Protein AF-A0A847Z663-F1 (afdb_monomer)

pLDDT: mean 89.34, std 17.67, range [31.91, 98.31]

Secondary structure (DSSP, 8-state):
--------------S-SEEEEEEPPPTT--HHHHHHHHHHHHHHHHHHHTT-S-TT-S---TTHHHHHHHHHHHHHHHHHHHTT---SSEEEEES-HHHH-SSS-SEEEEE-HHHHHHHHHHGGGS-TT-EEEEEEE---

Radius of gyration: 17.21 Å; Cα contacts (8 Å, |Δi|>4): 209; chains: 1; bounding box: 58×44×43 Å

Structure (mmCIF, N/CA/C/O backbone):
data_AF-A0A847Z663-F1
#
_entry.id   AF-A0A847Z663-F1
#
loop_
_atom_site.group_PDB
_atom_site.id
_atom_site.type_symbol
_atom_site.label_atom_id
_atom_site.label_alt_id
_atom_site.label_comp_id
_atom_site.label_asym_id
_atom_site.label_entity_id
_atom_site.label_seq_id
_atom_site.pdbx_PDB_ins_code
_atom_site.Cartn_x
_atom_site.Cartn_y
_atom_site.Cartn_z
_atom_site.occupancy
_atom_site.B_iso_or_equiv
_atom_site.auth_seq_id
_atom_site.auth_comp_id
_atom_site.auth_asym_id
_atom_site.auth_atom_id
_atom_site.pdbx_PDB_model_num
ATOM 1 N N . MET A 1 1 ? 43.117 -13.088 -24.418 1.00 39.56 1 MET A N 1
ATOM 2 C CA . MET A 1 1 ? 43.045 -13.483 -22.997 1.00 39.56 1 MET A CA 1
ATOM 3 C C . MET A 1 1 ? 41.691 -13.034 -22.481 1.00 39.56 1 MET A C 1
ATOM 5 O O . MET A 1 1 ? 41.335 -11.885 -22.697 1.00 39.56 1 MET A O 1
ATOM 9 N N . ALA A 1 2 ? 40.909 -13.978 -21.965 1.00 41.22 2 ALA A N 1
ATOM 10 C CA . ALA A 1 2 ? 39.570 -13.766 -21.425 1.00 41.22 2 ALA A CA 1
ATOM 11 C C . ALA A 1 2 ? 39.611 -13.172 -20.001 1.00 41.22 2 ALA A C 1
ATOM 13 O O . ALA A 1 2 ? 40.698 -13.019 -19.442 1.00 41.22 2 ALA A O 1
ATOM 14 N N . ASN A 1 3 ? 38.405 -12.981 -19.443 1.00 34.41 3 ASN A N 1
ATOM 15 C CA . ASN A 1 3 ? 38.007 -12.681 -18.052 1.00 34.41 3 ASN A CA 1
ATOM 16 C C . ASN A 1 3 ? 37.679 -11.188 -17.831 1.00 34.41 3 ASN A C 1
ATOM 18 O O . ASN A 1 3 ? 38.570 -10.357 -17.887 1.00 34.41 3 ASN A O 1
ATOM 22 N N . GLY A 1 4 ? 36.442 -10.734 -17.610 1.00 39.03 4 GLY A N 1
ATOM 23 C CA . GLY A 1 4 ? 35.196 -11.418 -17.271 1.00 39.03 4 GLY A CA 1
ATOM 24 C C . GLY A 1 4 ? 34.716 -10.954 -15.898 1.00 39.03 4 GLY A C 1
ATOM 25 O O . GLY A 1 4 ? 35.074 -11.579 -14.915 1.00 39.03 4 GLY A O 1
ATOM 26 N N . ASP A 1 5 ? 33.876 -9.917 -15.852 1.00 36.75 5 ASP A N 1
ATOM 27 C CA . ASP A 1 5 ? 33.087 -9.550 -14.666 1.00 36.75 5 ASP A CA 1
ATOM 28 C C . ASP A 1 5 ? 31.614 -9.426 -15.065 1.00 36.75 5 ASP A C 1
ATOM 30 O O . ASP A 1 5 ? 30.967 -8.379 -15.003 1.00 36.75 5 ASP A O 1
ATOM 34 N N . GLY A 1 6 ? 31.080 -10.553 -15.535 1.00 34.88 6 GLY A N 1
ATOM 35 C CA . GLY A 1 6 ? 29.647 -10.780 -15.525 1.00 34.88 6 GLY A CA 1
ATOM 36 C C . GLY A 1 6 ? 29.208 -10.897 -14.073 1.00 34.88 6 GLY A C 1
ATOM 37 O O . GLY A 1 6 ? 29.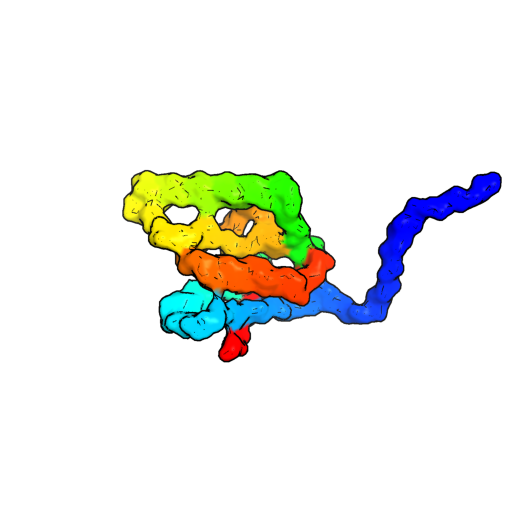558 -11.862 -13.394 1.00 34.88 6 GLY A O 1
ATOM 38 N N . ILE A 1 7 ? 28.432 -9.925 -13.599 1.00 46.59 7 ILE A N 1
ATOM 39 C CA . ILE A 1 7 ? 27.673 -10.026 -12.352 1.00 46.59 7 ILE A CA 1
ATOM 40 C C . ILE A 1 7 ? 26.645 -11.156 -12.491 1.00 46.59 7 ILE A C 1
ATOM 42 O O . ILE A 1 7 ? 25.483 -10.963 -12.841 1.00 46.59 7 ILE A O 1
ATOM 46 N N . GLY A 1 8 ? 27.116 -12.382 -12.274 1.00 31.91 8 GLY A N 1
ATOM 47 C CA . GLY A 1 8 ? 26.304 -13.581 -12.242 1.00 31.91 8 GLY A CA 1
ATOM 48 C C . GLY A 1 8 ? 25.351 -13.508 -11.060 1.00 31.91 8 GLY A C 1
ATOM 49 O O . GLY A 1 8 ? 25.734 -13.775 -9.921 1.00 31.91 8 GLY A O 1
ATOM 50 N N . TYR A 1 9 ? 24.090 -13.182 -11.333 1.00 40.78 9 TYR A N 1
ATOM 51 C CA . TYR A 1 9 ? 23.001 -13.550 -10.443 1.00 40.78 9 TYR A CA 1
ATOM 52 C C . TYR A 1 9 ? 23.003 -15.077 -10.349 1.00 40.78 9 TYR A C 1
ATOM 54 O O . TYR A 1 9 ? 22.566 -15.767 -11.268 1.00 40.78 9 TYR A O 1
ATOM 62 N N . LYS A 1 10 ? 23.547 -15.616 -9.251 1.00 42.66 10 LYS A N 1
ATOM 63 C CA . LYS A 1 10 ? 23.408 -17.032 -8.909 1.00 42.66 10 LYS A CA 1
ATOM 64 C C . LYS A 1 10 ? 21.920 -17.314 -8.708 1.00 42.66 10 LYS A C 1
ATOM 66 O O . LYS A 1 10 ? 21.363 -17.032 -7.650 1.00 42.66 10 LYS A O 1
ATOM 71 N N . GLY A 1 11 ? 21.284 -17.824 -9.760 1.00 39.12 11 GLY A N 1
ATOM 72 C CA . GLY A 1 11 ? 19.952 -18.399 -9.714 1.00 39.12 11 GLY A CA 1
ATOM 73 C C . GLY A 1 11 ? 19.984 -19.637 -8.832 1.00 39.12 11 GLY A C 1
ATOM 74 O O . GLY A 1 11 ? 20.463 -20.686 -9.248 1.00 39.12 11 GLY A O 1
ATOM 75 N N . GLY A 1 12 ? 19.515 -19.494 -7.595 1.00 33.44 12 GLY A N 1
ATOM 76 C CA . GLY A 1 12 ? 19.095 -20.634 -6.797 1.00 33.44 12 GLY A CA 1
ATOM 77 C C . GLY A 1 12 ? 17.729 -21.091 -7.296 1.00 33.44 12 GLY A C 1
ATOM 78 O O . GLY A 1 12 ? 16.765 -20.327 -7.241 1.00 33.44 12 GLY A O 1
ATOM 79 N N . GLU A 1 13 ? 17.634 -22.320 -7.788 1.00 45.38 13 GLU A N 1
ATOM 80 C CA . GLU A 1 13 ? 16.350 -22.992 -7.963 1.00 45.38 13 GLU A CA 1
ATOM 81 C C . GLU A 1 13 ? 15.728 -23.233 -6.576 1.00 45.38 13 GLU A C 1
ATOM 83 O O . GLU A 1 13 ? 16.303 -23.937 -5.747 1.00 45.38 13 GLU A O 1
ATOM 88 N N . GLY A 1 14 ? 14.563 -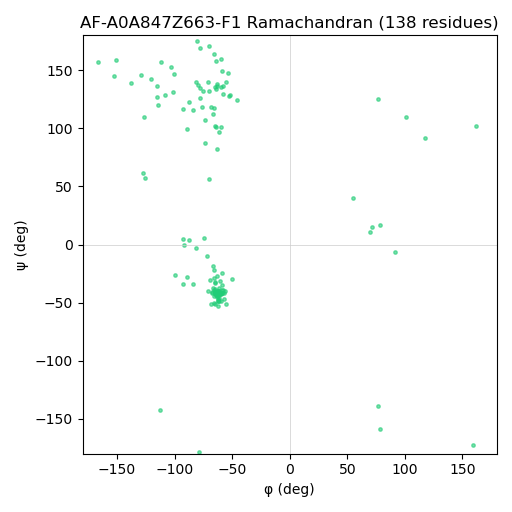22.639 -6.285 1.00 44.53 14 GLY A N 1
ATOM 89 C CA . GLY A 1 14 ? 13.831 -22.954 -5.053 1.00 44.53 14 GLY A CA 1
ATOM 90 C C . GLY A 1 14 ? 12.777 -21.931 -4.627 1.00 44.53 14 GLY A C 1
ATOM 91 O O . GLY A 1 14 ? 13.097 -20.943 -3.976 1.00 44.53 14 GLY A O 1
ATOM 92 N N . LYS A 1 15 ? 11.506 -22.261 -4.894 1.00 47.16 15 LYS A N 1
ATOM 93 C CA . LYS A 1 15 ? 10.255 -21.498 -4.686 1.00 47.16 15 LYS A CA 1
ATOM 94 C C . LYS A 1 15 ? 10.001 -20.389 -5.701 1.00 47.16 15 LYS A C 1
ATOM 96 O O . LYS A 1 15 ? 10.769 -19.445 -5.847 1.00 47.16 15 LYS A O 1
ATOM 101 N N . ALA A 1 16 ? 8.828 -20.463 -6.331 1.00 56.22 16 ALA A N 1
ATOM 102 C CA . ALA A 1 16 ? 8.221 -19.305 -6.963 1.00 56.22 16 ALA A CA 1
ATOM 103 C C . ALA A 1 16 ? 8.306 -18.120 -5.986 1.00 56.22 16 ALA A C 1
ATOM 105 O O . ALA A 1 16 ? 7.838 -18.226 -4.849 1.00 56.22 16 ALA A O 1
ATOM 106 N N . LEU A 1 17 ? 8.894 -16.998 -6.416 1.00 83.56 17 LEU A N 1
ATOM 107 C CA . LEU A 1 17 ? 8.825 -15.717 -5.708 1.00 83.56 17 LEU A CA 1
ATOM 108 C C . LEU A 1 17 ? 7.400 -15.181 -5.834 1.00 83.56 17 LEU A C 1
ATOM 110 O O . LEU A 1 17 ? 7.166 -14.137 -6.420 1.00 83.56 17 LEU A O 1
ATOM 114 N N . SER A 1 18 ? 6.417 -15.959 -5.406 1.00 92.94 18 SER A N 1
ATOM 115 C CA . SER A 1 18 ? 5.011 -15.682 -5.588 1.00 92.94 18 SER A CA 1
ATOM 116 C C . SER A 1 18 ? 4.216 -16.339 -4.478 1.00 92.94 18 SER A C 1
ATOM 118 O O . SER A 1 18 ? 4.563 -17.415 -3.994 1.00 92.94 18 SER A O 1
ATOM 120 N N . GLY A 1 19 ? 3.153 -15.673 -4.053 1.00 95.62 19 GLY A N 1
ATOM 121 C CA . GLY A 1 19 ? 2.310 -16.168 -2.978 1.00 95.62 19 GLY A CA 1
ATOM 122 C C . GLY A 1 19 ? 1.495 -15.059 -2.327 1.00 95.62 19 GLY A C 1
ATOM 123 O O . GLY A 1 19 ? 1.394 -13.956 -2.879 1.00 95.62 19 GLY A O 1
ATOM 124 N N . PRO A 1 20 ? 0.805 -15.368 -1.220 1.00 97.00 20 PRO A N 1
ATOM 125 C CA . PRO A 1 20 ? 0.010 -14.385 -0.508 1.00 97.00 20 PRO A CA 1
ATOM 126 C C . PRO A 1 20 ? 0.899 -13.370 0.217 1.00 97.00 20 PRO A C 1
ATOM 128 O O . PRO A 1 20 ? 1.893 -13.723 0.851 1.00 97.00 20 PRO A O 1
ATOM 131 N N . VAL A 1 21 ? 0.486 -12.107 0.168 1.00 97.75 21 VAL A N 1
ATOM 132 C CA . VAL A 1 21 ? 1.038 -11.030 0.988 1.00 97.75 21 VAL A CA 1
ATOM 133 C C . VAL A 1 21 ? 0.192 -10.908 2.250 1.00 97.75 21 VAL A C 1
ATOM 135 O O . VAL A 1 21 ? -1.001 -10.608 2.197 1.00 97.75 21 VAL A O 1
ATOM 138 N N . GLU A 1 22 ? 0.808 -11.165 3.390 1.00 97.62 22 GLU A N 1
ATOM 139 C CA . GLU A 1 22 ? 0.212 -11.071 4.711 1.00 97.62 22 GLU A CA 1
ATOM 140 C C . GLU A 1 22 ? 0.362 -9.640 5.215 1.00 97.62 22 GLU A C 1
ATOM 142 O O . GLU A 1 22 ? 1.470 -9.119 5.318 1.00 97.62 22 GLU A O 1
ATOM 147 N N . ILE A 1 23 ? -0.763 -9.009 5.539 1.00 97.56 23 ILE A N 1
ATOM 148 C CA . ILE A 1 23 ? -0.790 -7.681 6.137 1.00 97.56 23 ILE A CA 1
ATOM 149 C C . ILE A 1 23 ? -1.349 -7.800 7.551 1.00 97.56 23 ILE A C 1
ATOM 151 O O . ILE A 1 23 ? -2.488 -8.223 7.768 1.00 97.56 23 ILE A O 1
ATOM 155 N N . MET A 1 24 ? -0.526 -7.401 8.508 1.00 97.06 24 MET A N 1
ATOM 156 C CA . MET A 1 24 ? -0.835 -7.317 9.924 1.00 97.06 24 MET A CA 1
ATOM 157 C C . MET A 1 24 ? -1.154 -5.872 10.317 1.00 97.06 24 MET A C 1
ATOM 159 O O . MET A 1 24 ? -0.550 -4.930 9.785 1.00 97.06 24 MET A O 1
ATOM 163 N N . PRO A 1 25 ? -2.064 -5.664 11.280 1.00 96.12 25 PRO A N 1
ATOM 164 C CA . PRO A 1 25 ? -2.278 -4.345 11.853 1.00 96.12 25 PRO A CA 1
ATOM 165 C C . PRO A 1 25 ? -1.045 -3.854 12.639 1.00 96.12 25 PRO A C 1
ATOM 167 O O . PRO A 1 25 ? -0.158 -4.645 12.983 1.00 96.12 25 PRO A O 1
ATOM 170 N N . PRO A 1 26 ? -0.943 -2.547 12.943 1.00 95.25 26 PRO A N 1
ATOM 171 C CA . PRO A 1 26 ? 0.092 -2.052 13.844 1.00 95.25 26 PRO A CA 1
ATOM 172 C C . PRO A 1 26 ? -0.025 -2.695 15.240 1.00 95.25 26 PRO A C 1
ATOM 174 O O . PRO A 1 26 ? -1.073 -3.216 15.617 1.00 95.25 26 PRO A O 1
ATOM 177 N N . LEU A 1 27 ? 1.057 -2.670 16.026 1.00 93.44 27 LEU A N 1
ATOM 178 C CA . LEU A 1 27 ? 1.026 -3.187 17.397 1.00 93.44 27 LEU A CA 1
ATOM 179 C C . LEU A 1 27 ? -0.012 -2.408 18.222 1.00 93.44 27 LEU A C 1
ATOM 181 O O . LEU A 1 27 ? -0.047 -1.172 18.143 1.00 93.44 27 LEU A O 1
ATOM 185 N N . ASN A 1 28 ? -0.823 -3.133 18.998 1.00 91.94 28 ASN A N 1
ATOM 186 C CA . ASN A 1 28 ? -1.932 -2.599 19.798 1.00 91.94 28 ASN A CA 1
ATOM 187 C C . ASN A 1 28 ? -2.938 -1.786 18.962 1.00 91.94 28 ASN A C 1
ATOM 189 O O . ASN A 1 28 ? -3.379 -0.718 19.379 1.00 91.94 28 ASN A O 1
ATOM 193 N N . ALA A 1 29 ? -3.247 -2.256 17.748 1.00 94.19 29 ALA A N 1
ATOM 194 C CA . ALA A 1 29 ? -4.196 -1.581 16.872 1.00 94.19 29 ALA A CA 1
ATOM 195 C C . ALA A 1 29 ? -5.607 -1.539 17.465 1.00 94.19 29 ALA A C 1
ATOM 197 O O . ALA A 1 29 ? -6.122 -2.551 17.943 1.00 94.19 29 ALA A O 1
ATOM 198 N N . ASN A 1 30 ? -6.254 -0.381 17.353 1.00 95.88 30 ASN A N 1
ATOM 199 C CA . ASN A 1 30 ? -7.671 -0.240 17.674 1.00 95.88 30 ASN A CA 1
ATOM 200 C C . ASN A 1 30 ? -8.571 -0.738 16.520 1.00 95.88 30 ASN A C 1
ATOM 202 O O . ASN A 1 30 ? -8.099 -1.098 15.436 1.00 95.88 30 ASN A O 1
ATOM 206 N N . ALA A 1 31 ? -9.887 -0.754 16.750 1.00 96.38 31 ALA A N 1
ATOM 207 C CA . ALA A 1 31 ? -10.865 -1.239 15.775 1.00 96.38 31 ALA A CA 1
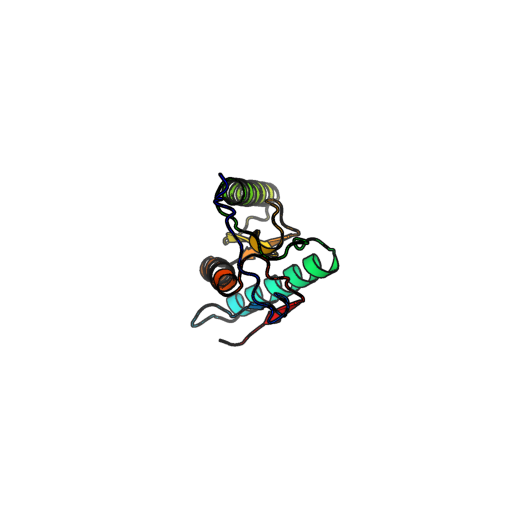ATOM 208 C C . ALA A 1 31 ? -10.833 -0.466 14.440 1.00 96.38 31 ALA A C 1
ATOM 210 O O . ALA A 1 31 ? -10.917 -1.085 13.376 1.00 96.38 31 ALA A O 1
ATOM 211 N N . GLU A 1 32 ? -10.646 0.856 14.479 1.00 96.06 32 GLU A N 1
ATOM 212 C CA . GLU A 1 32 ? -10.573 1.699 13.278 1.00 96.06 32 GLU A CA 1
ATOM 213 C C . GLU A 1 32 ? -9.314 1.406 12.454 1.00 96.06 32 GLU A C 1
ATOM 215 O O . GLU A 1 32 ? -9.384 1.254 11.235 1.00 96.06 32 GLU A O 1
ATOM 220 N N . GLN A 1 33 ? -8.170 1.208 13.109 1.00 96.69 33 GLN A N 1
ATOM 221 C CA . GLN A 1 33 ? -6.928 0.816 12.439 1.00 96.69 33 GLN A CA 1
ATOM 222 C C . GLN A 1 33 ? -7.053 -0.571 11.794 1.00 96.69 33 GLN A C 1
ATOM 224 O O . GLN A 1 33 ? -6.636 -0.769 10.653 1.00 96.69 33 GLN A O 1
ATOM 229 N N . ILE A 1 34 ? -7.686 -1.534 12.472 1.00 96.94 34 ILE A N 1
ATOM 230 C CA . ILE A 1 34 ? -7.965 -2.859 11.894 1.00 96.94 34 ILE A CA 1
ATOM 231 C C . ILE A 1 34 ? -8.892 -2.740 10.675 1.00 96.94 34 ILE A C 1
ATOM 233 O O . ILE A 1 34 ? -8.686 -3.421 9.666 1.00 96.94 34 ILE A O 1
ATOM 237 N N . LYS A 1 35 ? -9.904 -1.870 10.739 1.00 97.25 35 LYS A N 1
ATOM 238 C CA . LYS A 1 35 ? -10.807 -1.594 9.617 1.00 97.25 35 LYS A CA 1
ATOM 239 C C . LYS A 1 35 ? -10.052 -0.993 8.429 1.00 97.25 35 LYS A C 1
ATOM 241 O O . LYS A 1 35 ? -10.237 -1.472 7.312 1.00 97.25 35 LYS A O 1
ATOM 246 N N . GLN A 1 36 ? -9.157 -0.032 8.656 1.00 97.69 36 GLN A N 1
ATOM 247 C CA . GLN A 1 36 ? -8.299 0.538 7.611 1.00 97.69 36 GLN A CA 1
ATOM 248 C C . GLN A 1 36 ? -7.408 -0.519 6.946 1.00 97.69 36 GLN A C 1
ATOM 250 O O . GLN A 1 36 ? -7.336 -0.572 5.721 1.00 97.69 36 GLN A O 1
ATOM 255 N N . VAL A 1 37 ? -6.809 -1.429 7.721 1.00 97.75 37 VAL A N 1
ATOM 256 C CA . VAL A 1 37 ? -6.019 -2.547 7.171 1.00 97.75 37 VAL A CA 1
ATOM 257 C C . VAL A 1 37 ? -6.878 -3.449 6.279 1.00 97.75 37 VAL A C 1
ATOM 259 O O . VAL A 1 37 ? -6.462 -3.836 5.188 1.00 97.75 37 VAL A O 1
ATOM 262 N N . LYS A 1 38 ? -8.109 -3.764 6.695 1.00 97.75 38 LYS A N 1
ATOM 263 C CA . LYS A 1 38 ? -9.040 -4.560 5.879 1.00 97.75 38 LYS A CA 1
ATOM 264 C C . LYS A 1 38 ? -9.458 -3.834 4.596 1.00 97.75 38 LYS A C 1
ATOM 266 O O . LYS A 1 38 ? -9.564 -4.474 3.549 1.00 97.75 38 LYS A O 1
ATOM 271 N N . LEU A 1 39 ? -9.672 -2.518 4.655 1.00 98.06 39 LEU A N 1
ATOM 272 C CA . LEU A 1 39 ? -9.972 -1.694 3.479 1.00 98.06 39 LEU A CA 1
ATOM 273 C C . LEU A 1 39 ? -8.798 -1.667 2.498 1.00 98.06 39 LEU A C 1
ATOM 275 O O . LEU A 1 39 ? -9.011 -1.880 1.305 1.00 98.06 39 LEU A O 1
ATOM 279 N N . TYR A 1 40 ? -7.572 -1.514 3.004 1.00 98.19 40 TYR A N 1
ATOM 280 C CA . TYR A 1 40 ? -6.357 -1.631 2.202 1.00 98.19 40 TYR A CA 1
ATOM 281 C C . TYR A 1 40 ? -6.299 -2.978 1.477 1.00 98.19 40 TYR A C 1
ATOM 283 O O . TYR A 1 40 ? -6.157 -3.019 0.260 1.00 98.19 40 TYR A O 1
ATOM 291 N N . ILE A 1 41 ? -6.494 -4.088 2.197 1.00 98.19 41 ILE A N 1
ATOM 292 C CA . ILE A 1 41 ? -6.481 -5.438 1.612 1.00 98.19 41 ILE A CA 1
ATOM 293 C C . ILE A 1 41 ? -7.551 -5.588 0.521 1.00 98.19 41 ILE A C 1
ATOM 295 O O . ILE A 1 41 ? -7.294 -6.183 -0.528 1.00 98.19 41 ILE A O 1
ATOM 299 N N . LYS A 1 42 ? -8.757 -5.052 0.743 1.00 98.31 42 LYS A N 1
ATOM 300 C CA . LYS A 1 42 ? -9.837 -5.081 -0.252 1.00 98.3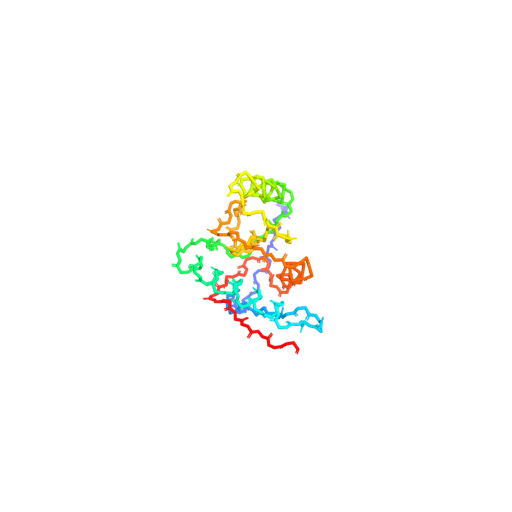1 42 LYS A CA 1
ATOM 301 C C . LYS A 1 42 ? -9.445 -4.319 -1.522 1.00 98.31 42 LYS A C 1
ATOM 303 O O . LYS A 1 42 ? -9.642 -4.853 -2.615 1.00 98.31 42 LYS A O 1
ATOM 308 N N . GLY A 1 43 ? -8.890 -3.115 -1.383 1.00 98.00 43 GLY A N 1
ATOM 309 C CA . GLY A 1 43 ? -8.428 -2.303 -2.511 1.00 98.00 43 GLY A CA 1
ATOM 310 C C . GLY A 1 43 ? -7.244 -2.937 -3.242 1.00 98.00 43 GLY A C 1
ATOM 311 O O . GLY A 1 43 ? -7.282 -3.079 -4.459 1.00 98.00 43 GLY A O 1
ATOM 312 N N . ALA A 1 44 ? -6.253 -3.443 -2.509 1.00 97.88 44 ALA A N 1
ATOM 313 C CA . ALA A 1 44 ? -5.085 -4.119 -3.067 1.00 97.88 44 ALA A CA 1
ATOM 314 C C . ALA A 1 44 ? -5.472 -5.365 -3.880 1.00 97.88 44 ALA A C 1
ATOM 316 O O . ALA A 1 44 ? -4.988 -5.570 -4.990 1.00 97.88 44 ALA A O 1
ATOM 317 N N . ASN A 1 45 ? -6.413 -6.171 -3.376 1.00 98.31 45 ASN A N 1
ATOM 318 C CA . ASN A 1 45 ? -6.944 -7.308 -4.127 1.00 98.31 45 ASN A CA 1
ATOM 319 C C . ASN A 1 45 ? -7.792 -6.888 -5.336 1.00 98.31 45 ASN A C 1
ATOM 321 O O . ASN A 1 45 ? -7.848 -7.631 -6.313 1.00 98.31 45 ASN A O 1
ATOM 325 N N . LYS A 1 46 ? -8.476 -5.737 -5.286 1.00 98.00 46 LYS A N 1
ATOM 326 C CA . LYS A 1 46 ? -9.183 -5.190 -6.453 1.00 98.00 46 LYS A CA 1
ATOM 327 C C . LYS A 1 46 ? -8.184 -4.801 -7.544 1.00 98.00 46 LYS A C 1
ATOM 329 O O . LYS A 1 46 ? -8.307 -5.298 -8.655 1.00 98.00 46 LYS A O 1
ATOM 334 N N . ALA A 1 47 ? -7.155 -4.036 -7.192 1.00 97.19 47 ALA A N 1
ATOM 335 C CA . ALA A 1 47 ? -6.068 -3.673 -8.096 1.00 97.19 47 ALA A CA 1
ATOM 336 C C . ALA A 1 47 ? -5.372 -4.906 -8.699 1.00 97.19 47 ALA A C 1
ATOM 338 O O . ALA A 1 47 ? -5.081 -4.931 -9.889 1.00 97.19 47 ALA A O 1
ATOM 339 N N . LEU A 1 48 ? -5.158 -5.957 -7.897 1.00 96.31 48 LEU A N 1
ATOM 340 C CA . LEU A 1 48 ? -4.605 -7.227 -8.369 1.00 96.31 48 LEU A CA 1
ATOM 341 C C . LEU A 1 48 ? -5.475 -7.879 -9.444 1.00 96.31 48 LEU A C 1
ATOM 343 O O . LEU A 1 48 ? -4.954 -8.262 -10.486 1.00 96.31 48 LEU A O 1
ATOM 347 N N . ARG A 1 49 ? -6.791 -7.976 -9.220 1.00 97.06 49 ARG A N 1
ATOM 348 C CA . ARG A 1 49 ? -7.721 -8.541 -10.213 1.00 97.06 49 ARG A CA 1
ATOM 349 C C . ARG A 1 49 ? -7.807 -7.705 -11.488 1.00 97.06 49 ARG A C 1
ATOM 351 O O . ARG A 1 49 ? -8.020 -8.264 -12.553 1.00 97.06 49 ARG A O 1
ATOM 358 N N . GLU A 1 50 ? -7.647 -6.392 -11.369 1.00 96.88 50 GLU A N 1
ATOM 359 C CA . GLU A 1 50 ? -7.704 -5.449 -12.491 1.00 96.88 50 GLU A CA 1
ATOM 360 C C . GLU A 1 50 ? -6.344 -5.260 -13.189 1.00 96.88 50 GLU 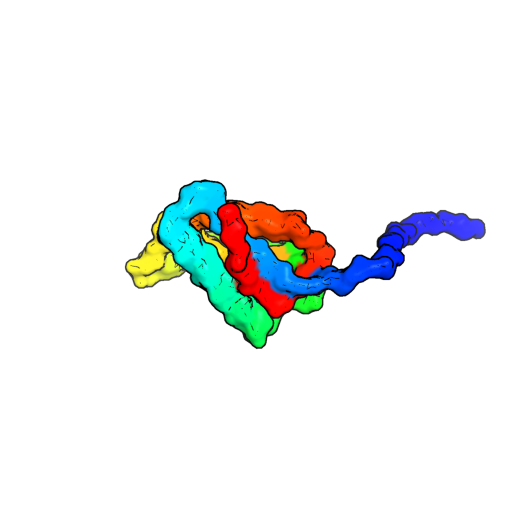A C 1
ATOM 362 O O . GLU A 1 50 ? -6.234 -4.449 -14.101 1.00 96.88 50 GLU A O 1
ATOM 367 N N . GLY A 1 51 ? -5.301 -6.001 -12.790 1.00 94.88 51 GLY A N 1
ATOM 368 C CA . GLY A 1 51 ? -4.000 -5.986 -13.468 1.00 94.88 51 GLY A CA 1
ATOM 369 C C . GLY A 1 51 ? -3.105 -4.784 -13.142 1.00 94.88 51 GLY A C 1
ATOM 370 O O . GLY A 1 51 ? -2.135 -4.540 -13.849 1.00 94.88 51 GLY A O 1
ATOM 371 N N . TYR A 1 52 ? -3.383 -4.052 -12.060 1.00 95.00 52 TYR A N 1
ATOM 372 C CA . TYR A 1 52 ? -2.592 -2.888 -11.621 1.00 95.00 52 TYR A CA 1
ATOM 373 C C . TYR A 1 52 ? -1.331 -3.257 -10.820 1.00 95.00 52 TYR A C 1
ATOM 375 O O . TYR A 1 52 ? -0.569 -2.382 -10.406 1.00 95.00 52 TYR A O 1
ATOM 383 N N . ILE A 1 53 ? -1.114 -4.546 -10.556 1.00 94.50 53 ILE A N 1
ATOM 384 C CA . ILE A 1 53 ? 0.100 -5.044 -9.904 1.00 94.50 53 ILE A CA 1
ATOM 385 C C . ILE A 1 53 ? 1.205 -5.170 -10.951 1.00 94.50 53 ILE A C 1
ATOM 387 O O . ILE A 1 53 ? 0.975 -5.628 -12.066 1.00 94.50 53 ILE A O 1
ATOM 391 N N . SER A 1 54 ? 2.422 -4.804 -10.563 1.00 93.56 54 SER A N 1
ATOM 392 C CA . SER A 1 54 ? 3.619 -4.925 -11.385 1.00 93.56 54 SER A CA 1
ATOM 393 C C . SER A 1 54 ? 3.773 -6.354 -11.938 1.00 93.56 54 SER A C 1
ATOM 395 O O . SER A 1 54 ? 3.791 -7.316 -11.158 1.00 93.56 54 SER A O 1
ATOM 397 N N . PRO A 1 55 ? 3.965 -6.528 -13.259 1.00 91.69 55 PRO A N 1
ATOM 398 C CA . PRO A 1 55 ? 4.124 -7.851 -13.874 1.00 91.69 55 PRO A CA 1
ATOM 399 C C . PRO A 1 55 ? 5.408 -8.563 -13.420 1.00 91.69 55 PRO A C 1
ATOM 401 O O . PRO A 1 55 ? 5.501 -9.796 -13.455 1.00 91.69 55 PRO A O 1
ATOM 404 N N . ILE A 1 56 ? 6.392 -7.791 -12.947 1.00 92.38 56 ILE A N 1
ATOM 405 C CA . ILE A 1 56 ? 7.654 -8.289 -12.395 1.00 92.38 56 ILE A CA 1
ATOM 406 C C . ILE A 1 56 ? 7.604 -8.468 -10.870 1.00 92.38 56 ILE A C 1
ATOM 408 O O . ILE A 1 56 ? 8.611 -8.821 -10.274 1.00 92.38 56 ILE A O 1
ATOM 412 N N . GLY A 1 57 ? 6.448 -8.258 -10.231 1.00 93.94 57 GLY A N 1
ATOM 413 C CA . GLY A 1 57 ? 6.293 -8.337 -8.778 1.00 93.94 57 GLY A CA 1
ATOM 414 C C . GLY A 1 57 ? 6.797 -7.088 -8.052 1.00 93.94 57 GLY A C 1
ATOM 415 O O . GLY A 1 57 ? 6.888 -6.008 -8.638 1.00 93.94 57 GLY A O 1
ATOM 416 N N . ARG A 1 58 ? 7.106 -7.232 -6.757 1.00 95.81 58 ARG A N 1
ATOM 417 C CA . ARG A 1 58 ? 7.562 -6.143 -5.886 1.00 95.81 58 ARG A CA 1
ATOM 418 C C . ARG A 1 58 ? 8.758 -5.412 -6.497 1.00 95.81 58 ARG A C 1
ATOM 420 O O . ARG A 1 58 ? 9.779 -6.033 -6.782 1.00 95.81 58 ARG A O 1
ATOM 427 N N . VAL A 1 59 ? 8.678 -4.092 -6.600 1.00 95.06 59 VAL A N 1
ATOM 428 C CA . VAL A 1 59 ? 9.760 -3.236 -7.094 1.00 95.06 59 VAL A CA 1
ATOM 429 C C . VAL A 1 59 ? 10.347 -2.357 -5.995 1.00 95.06 59 VAL A C 1
ATOM 431 O O . VAL A 1 59 ? 9.698 -2.045 -4.991 1.00 95.06 59 VAL A O 1
ATOM 434 N N . SER A 1 60 ? 11.591 -1.925 -6.200 1.00 93.81 60 SER A N 1
ATOM 435 C CA . SER A 1 60 ? 12.216 -0.902 -5.364 1.00 93.81 60 SER A CA 1
ATOM 436 C C . SER A 1 60 ? 11.561 0.448 -5.636 1.00 93.81 60 SER A C 1
ATOM 438 O O . SER A 1 60 ? 11.431 0.857 -6.785 1.00 93.81 60 SER A O 1
ATOM 440 N N . THR A 1 61 ? 11.189 1.164 -4.578 1.00 91.81 61 THR A N 1
ATOM 441 C CA . THR A 1 61 ? 10.655 2.529 -4.685 1.00 91.81 61 THR A CA 1
ATOM 442 C C . THR A 1 61 ? 11.739 3.601 -4.577 1.00 91.81 61 THR A C 1
ATOM 444 O O . THR A 1 61 ? 11.427 4.783 -4.665 1.00 91.81 61 THR A O 1
ATOM 447 N N . LYS A 1 62 ? 13.015 3.233 -4.390 1.00 89.75 62 LYS A N 1
ATOM 448 C CA . LYS A 1 62 ? 14.118 4.202 -4.262 1.00 89.75 62 LYS A CA 1
ATOM 449 C C . LYS A 1 62 ? 14.231 5.094 -5.512 1.00 89.75 62 LYS A C 1
ATOM 451 O O . LYS A 1 62 ? 13.939 4.659 -6.620 1.00 89.75 62 LYS A O 1
ATOM 456 N N . GLY A 1 63 ? 14.691 6.331 -5.319 1.00 93.12 63 GLY A N 1
ATOM 457 C CA . GLY A 1 63 ? 14.873 7.306 -6.401 1.00 93.12 63 GLY A CA 1
ATOM 458 C C . GLY A 1 63 ? 13.560 7.933 -6.880 1.00 93.12 63 GLY A C 1
ATOM 459 O O . GLY A 1 63 ? 12.684 8.254 -6.070 1.00 93.12 63 GLY A O 1
ATOM 460 N N . ASP A 1 64 ? 13.436 8.097 -8.197 1.00 93.19 64 ASP A N 1
ATOM 461 C CA . ASP A 1 64 ? 12.366 8.861 -8.853 1.00 93.19 64 ASP A CA 1
ATOM 462 C C . ASP A 1 64 ? 10.963 8.330 -8.578 1.00 93.19 64 ASP A C 1
ATOM 464 O O . ASP A 1 64 ? 9.999 9.095 -8.544 1.00 93.19 64 ASP A O 1
ATOM 468 N N . LEU A 1 65 ? 10.816 7.018 -8.377 1.00 92.69 65 LEU A N 1
ATOM 469 C CA . LEU A 1 65 ? 9.510 6.425 -8.109 1.00 92.69 65 LEU A CA 1
ATOM 470 C C . LEU A 1 65 ? 8.933 6.926 -6.778 1.00 92.69 65 LEU A C 1
ATOM 472 O O . LEU A 1 65 ? 7.764 7.302 -6.731 1.00 92.69 65 LEU A O 1
ATOM 476 N N . ARG A 1 66 ? 9.751 7.019 -5.721 1.00 94.19 66 ARG A N 1
ATOM 477 C CA . ARG A 1 66 ? 9.329 7.604 -4.439 1.00 94.19 66 ARG A CA 1
ATOM 478 C C . ARG A 1 66 ? 8.965 9.075 -4.585 1.00 94.19 66 ARG A C 1
ATOM 480 O O . ARG A 1 66 ? 7.960 9.489 -4.025 1.00 94.19 66 ARG A O 1
ATOM 487 N N . ILE A 1 67 ? 9.759 9.854 -5.321 1.00 95.81 67 ILE A N 1
ATOM 488 C CA . ILE A 1 67 ? 9.495 11.289 -5.513 1.00 95.81 67 ILE A CA 1
ATOM 489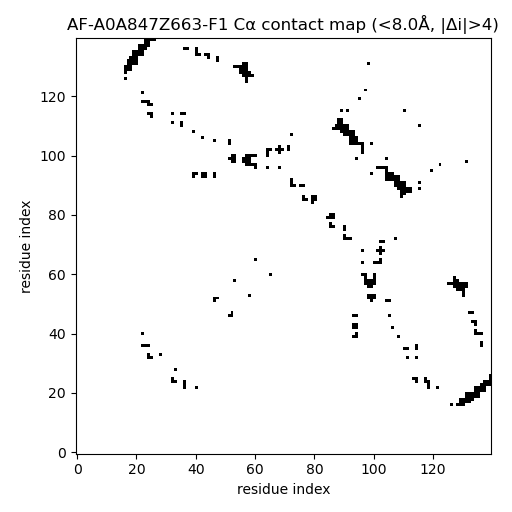 C C . ILE A 1 67 ? 8.145 11.480 -6.211 1.00 95.81 67 ILE A C 1
ATOM 491 O O . ILE A 1 67 ? 7.298 12.228 -5.725 1.00 95.81 67 ILE A O 1
ATOM 495 N N . ARG A 1 68 ? 7.910 10.746 -7.305 1.00 96.31 68 ARG A N 1
ATOM 496 C CA . ARG A 1 68 ? 6.653 10.818 -8.056 1.00 96.31 68 ARG A CA 1
ATOM 497 C C . ARG A 1 68 ? 5.455 10.317 -7.248 1.00 96.31 68 ARG A C 1
ATOM 499 O O . ARG A 1 68 ? 4.413 10.956 -7.295 1.00 96.31 68 ARG A O 1
ATOM 506 N N . ALA A 1 69 ? 5.593 9.232 -6.485 1.00 95.06 69 ALA A N 1
ATOM 507 C CA . ALA A 1 69 ? 4.520 8.733 -5.618 1.00 95.06 69 ALA A CA 1
ATOM 508 C C . ALA A 1 69 ? 4.164 9.740 -4.510 1.00 95.06 69 ALA A C 1
ATOM 510 O O . ALA A 1 69 ? 2.992 10.018 -4.265 1.00 95.06 69 ALA A O 1
ATOM 511 N N . SER A 1 70 ? 5.168 10.356 -3.876 1.00 95.75 70 SER A N 1
ATOM 512 C CA . SER A 1 70 ? 4.936 11.426 -2.899 1.00 95.75 70 SER A CA 1
ATOM 513 C C . SER A 1 70 ? 4.228 12.626 -3.525 1.00 95.75 70 SER A C 1
ATOM 515 O O . SER A 1 70 ? 3.325 13.186 -2.906 1.00 95.75 70 SER A O 1
ATOM 517 N N . LYS A 1 71 ? 4.605 12.999 -4.755 1.00 96.88 71 LYS A N 1
ATOM 518 C CA . LYS A 1 71 ? 3.933 14.065 -5.503 1.00 96.88 71 LYS A CA 1
ATOM 519 C C . LYS A 1 71 ? 2.466 13.718 -5.775 1.00 96.88 71 LYS A C 1
ATOM 521 O O . LYS A 1 71 ? 1.606 14.522 -5.440 1.00 96.88 71 LYS A O 1
ATOM 526 N N . ALA A 1 72 ? 2.181 12.512 -6.273 1.00 97.00 72 ALA A N 1
ATOM 527 C CA . ALA A 1 72 ? 0.819 12.049 -6.547 1.00 97.00 72 ALA A CA 1
ATOM 528 C C . ALA A 1 72 ? -0.066 12.060 -5.286 1.00 97.00 72 ALA A C 1
ATOM 530 O O . ALA A 1 72 ? -1.201 12.522 -5.330 1.00 97.00 72 ALA A O 1
ATOM 531 N N . ALA A 1 73 ? 0.460 11.632 -4.132 1.00 96.62 73 ALA A N 1
ATOM 532 C CA . ALA A 1 73 ? -0.260 11.735 -2.858 1.00 96.62 73 ALA A CA 1
ATOM 533 C C . ALA A 1 73 ? -0.506 13.191 -2.411 1.00 96.62 73 ALA A C 1
ATOM 535 O O . ALA A 1 73 ? -1.511 13.475 -1.758 1.00 96.62 73 ALA A O 1
ATOM 536 N N . GLY A 1 74 ? 0.410 14.110 -2.730 1.00 97.06 74 GLY A N 1
ATOM 537 C CA . GLY A 1 74 ? 0.253 15.542 -2.469 1.00 97.06 74 GLY A CA 1
ATOM 538 C C . GLY A 1 74 ? -0.842 16.172 -3.329 1.00 97.06 74 GLY A C 1
ATOM 539 O O . GLY A 1 74 ? -1.761 16.782 -2.789 1.00 97.06 74 GLY A O 1
ATOM 540 N N . GLU A 1 75 ? -0.780 15.945 -4.642 1.00 97.69 75 GLU A N 1
ATOM 541 C CA . GLU A 1 75 ? -1.790 16.386 -5.617 1.00 97.69 75 GLU A CA 1
ATOM 542 C C . GLU A 1 75 ? -3.177 15.830 -5.255 1.00 97.69 75 GLU A C 1
ATOM 544 O O . GLU A 1 75 ? -4.175 16.550 -5.252 1.00 97.69 75 GLU A O 1
ATOM 549 N N . GLU A 1 76 ? -3.243 14.560 -4.850 1.00 97.88 76 GLU A N 1
ATOM 550 C CA . GLU A 1 76 ? -4.478 13.932 -4.395 1.00 97.88 76 GLU A CA 1
ATOM 551 C C . GLU A 1 76 ? -5.037 14.590 -3.129 1.00 97.88 76 GLU A C 1
ATOM 553 O O . GLU A 1 76 ? -6.250 14.798 -3.036 1.00 97.88 76 GLU A O 1
ATOM 558 N N . ARG A 1 77 ? -4.181 14.933 -2.156 1.00 97.50 77 ARG A N 1
ATOM 559 C CA . ARG A 1 77 ? -4.610 15.628 -0.934 1.00 97.50 77 ARG A CA 1
ATOM 560 C C . ARG A 1 77 ? -5.226 16.984 -1.262 1.00 97.50 77 ARG A C 1
ATOM 562 O O . ARG A 1 77 ? -6.282 17.311 -0.724 1.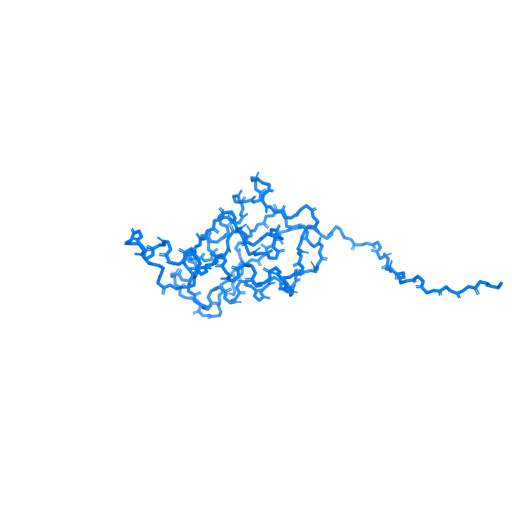00 97.50 77 ARG A O 1
ATOM 569 N N . GLU A 1 78 ? -4.574 17.752 -2.126 1.00 97.19 78 GLU A N 1
ATOM 570 C CA . GLU A 1 78 ? -5.044 19.068 -2.557 1.00 97.19 78 GLU A CA 1
ATOM 571 C C . GLU A 1 78 ? -6.389 18.965 -3.285 1.00 97.19 78 GLU A C 1
ATOM 573 O O . GLU A 1 78 ? -7.357 19.628 -2.911 1.00 97.19 78 GLU A O 1
ATOM 578 N N . ARG A 1 79 ? -6.496 18.040 -4.244 1.00 97.75 79 ARG A N 1
ATOM 579 C CA . ARG A 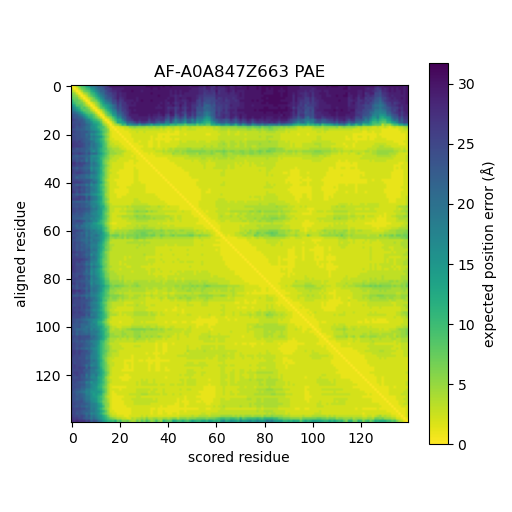1 79 ? -7.734 17.755 -4.981 1.00 97.75 79 ARG A CA 1
ATOM 580 C C . ARG A 1 79 ? -8.888 17.361 -4.050 1.00 97.75 79 ARG A C 1
ATOM 582 O O . ARG A 1 79 ? -10.012 17.809 -4.260 1.00 97.75 79 ARG A O 1
ATOM 589 N N . ALA A 1 80 ? -8.626 16.587 -2.993 1.00 96.81 80 ALA A N 1
ATOM 590 C CA . ALA A 1 80 ? -9.618 16.244 -1.964 1.00 96.81 80 ALA A CA 1
ATOM 591 C C . ALA A 1 80 ? -10.046 17.453 -1.122 1.00 96.81 80 ALA A C 1
ATOM 593 O O . ALA A 1 80 ? -11.232 17.612 -0.833 1.00 96.81 80 ALA A O 1
ATOM 594 N N . ALA A 1 81 ? -9.096 18.307 -0.736 1.00 96.75 81 ALA A N 1
ATOM 595 C CA . ALA A 1 81 ? -9.384 19.519 0.023 1.00 96.75 81 ALA A CA 1
ATOM 596 C C . ALA A 1 81 ? -10.268 20.487 -0.780 1.00 96.75 81 ALA A C 1
ATOM 598 O O . ALA A 1 81 ? -11.272 20.965 -0.256 1.00 96.75 81 ALA A O 1
ATOM 599 N N . ILE A 1 82 ? -9.955 20.697 -2.064 1.00 96.56 82 ILE A N 1
ATOM 600 C CA . ILE A 1 82 ? -10.761 21.519 -2.984 1.00 96.56 82 ILE A CA 1
ATOM 601 C C . ILE A 1 82 ? -12.164 20.923 -3.166 1.00 96.56 82 ILE A C 1
ATOM 603 O O . ILE A 1 82 ? -13.152 21.651 -3.163 1.00 96.56 82 ILE A O 1
ATOM 607 N N . ALA A 1 83 ? -12.271 19.596 -3.263 1.00 96.38 83 ALA A N 1
ATOM 608 C CA . ALA A 1 83 ? -13.548 18.892 -3.382 1.00 96.38 83 ALA A CA 1
ATOM 609 C C . ALA A 1 83 ? -14.357 18.817 -2.066 1.00 96.38 83 ALA A C 1
ATOM 611 O O . ALA A 1 83 ? -15.369 18.118 -2.017 1.00 96.38 83 ALA A O 1
ATOM 612 N N . GLY A 1 84 ? -13.913 19.465 -0.981 1.00 96.56 84 GLY A N 1
ATOM 613 C CA . GLY A 1 84 ? -14.609 19.463 0.313 1.00 96.56 84 GLY A CA 1
ATOM 614 C C . GLY A 1 84 ? -14.545 18.131 1.070 1.00 96.56 84 GLY A C 1
ATOM 615 O O . GLY A 1 84 ? -15.295 17.920 2.020 1.00 96.56 84 GLY A O 1
ATOM 616 N N . THR A 1 85 ? -13.649 17.226 0.673 1.00 96.12 85 THR A N 1
ATOM 617 C CA . THR A 1 85 ? -13.462 15.895 1.276 1.00 96.12 85 THR A CA 1
ATOM 618 C C . THR A 1 85 ? -12.004 15.674 1.701 1.00 96.12 85 THR A C 1
ATOM 620 O O . THR A 1 85 ? -11.362 14.725 1.249 1.00 96.12 85 THR A O 1
ATOM 623 N N . PRO A 1 86 ? -11.434 16.545 2.560 1.00 95.94 86 PRO A N 1
ATOM 624 C CA . PRO A 1 86 ? -10.030 16.454 2.938 1.00 95.94 86 PRO A CA 1
ATOM 625 C C . PRO A 1 86 ? -9.725 15.146 3.677 1.00 95.94 86 PRO A C 1
ATOM 627 O O . PRO A 1 86 ? -10.463 14.720 4.569 1.00 95.94 86 PRO A O 1
ATOM 630 N N . TYR A 1 87 ? -8.586 14.546 3.335 1.00 95.00 87 TYR A N 1
ATOM 631 C CA . TYR A 1 87 ? -8.023 13.415 4.067 1.00 95.00 87 TYR A CA 1
ATOM 632 C C . TYR A 1 87 ? -7.654 13.836 5.493 1.00 95.00 87 TYR A C 1
ATOM 634 O O . TYR A 1 87 ? -7.006 14.866 5.688 1.00 95.00 87 TYR A O 1
ATOM 642 N N . LYS A 1 88 ? -8.024 13.023 6.484 1.00 94.62 88 LYS A N 1
ATOM 643 C CA . LYS A 1 88 ? -7.695 13.248 7.898 1.00 94.62 88 LYS A CA 1
ATOM 644 C C . LYS A 1 88 ? -6.302 12.732 8.250 1.00 94.62 88 LYS A C 1
ATOM 646 O O . LYS A 1 88 ? -5.631 13.306 9.101 1.00 94.62 88 LYS A O 1
ATOM 651 N N . GLY A 1 89 ? -5.877 11.647 7.612 1.00 94.69 89 GLY A N 1
ATOM 652 C CA . GLY A 1 89 ? -4.580 11.017 7.790 1.00 94.69 89 GLY A CA 1
ATOM 653 C C . GLY A 1 89 ? -3.688 11.128 6.554 1.00 94.69 89 GLY A C 1
ATOM 654 O O . GLY A 1 89 ? -3.593 12.151 5.864 1.00 94.69 89 GLY A O 1
ATOM 655 N N . HIS A 1 90 ? -2.952 10.052 6.303 1.00 96.12 90 HIS A N 1
ATOM 656 C CA . HIS A 1 90 ? -2.106 9.900 5.135 1.00 96.12 90 HIS A CA 1
ATOM 657 C C . HIS A 1 90 ? -2.939 9.498 3.922 1.00 96.12 90 HIS A C 1
ATOM 659 O O . HIS A 1 90 ? -3.771 8.598 3.996 1.00 96.12 90 HIS A O 1
ATOM 665 N N . VAL A 1 91 ? -2.630 10.119 2.785 1.00 96.94 91 VAL A N 1
ATOM 666 C CA . VAL A 1 91 ? -3.084 9.671 1.469 1.00 96.94 91 VAL A CA 1
ATOM 667 C C . VAL A 1 91 ? -2.288 8.417 1.097 1.00 96.94 91 VAL A C 1
ATOM 669 O O . VAL A 1 91 ? -1.197 8.485 0.528 1.00 96.94 91 VAL A O 1
ATOM 672 N N . GLY A 1 92 ? -2.791 7.264 1.529 1.00 96.00 92 GLY A N 1
ATOM 673 C CA . GLY A 1 92 ? -2.160 5.967 1.329 1.00 96.00 92 GLY A CA 1
ATOM 674 C C . GLY A 1 92 ? -2.382 5.449 -0.085 1.00 96.00 92 GLY A C 1
ATOM 675 O O . GLY A 1 92 ? -3.503 5.484 -0.586 1.00 96.00 92 GLY A O 1
ATOM 676 N N . HIS A 1 93 ? -1.328 4.934 -0.715 1.00 96.50 93 HIS A N 1
ATOM 677 C CA . HIS A 1 93 ? -1.441 4.248 -2.003 1.00 96.50 93 HIS A CA 1
ATOM 678 C C . HIS A 1 93 ? -2.029 2.856 -1.787 1.00 96.50 93 HIS A C 1
ATOM 680 O O . HIS A 1 93 ? -1.563 2.125 -0.916 1.00 96.50 93 HIS A O 1
ATOM 686 N N . VAL A 1 94 ? -3.030 2.473 -2.580 1.00 96.25 94 VAL A N 1
ATOM 687 C CA . VAL A 1 94 ? -3.648 1.150 -2.488 1.00 96.25 94 VAL A CA 1
ATOM 688 C C . VAL A 1 94 ? -3.638 0.460 -3.856 1.00 96.25 94 VAL A C 1
ATOM 690 O O . VAL A 1 94 ? -4.392 0.854 -4.750 1.00 96.25 94 VAL A O 1
ATOM 693 N N . PRO A 1 95 ? -2.826 -0.598 -4.033 1.00 95.19 95 PRO A N 1
ATOM 694 C CA . PRO A 1 95 ? -1.769 -1.056 -3.126 1.00 95.19 95 PRO A CA 1
ATOM 695 C C . PRO A 1 95 ? -0.581 -0.081 -3.118 1.00 95.19 95 PRO A C 1
ATOM 697 O O . PRO A 1 95 ? -0.499 0.822 -3.952 1.00 95.19 95 PRO A O 1
ATOM 700 N N . ASP A 1 96 ? 0.355 -0.283 -2.188 1.00 94.00 96 ASP A N 1
ATOM 701 C CA . ASP A 1 96 ? 1.584 0.516 -2.120 1.00 94.00 96 ASP A CA 1
ATOM 702 C C . ASP A 1 96 ? 2.325 0.506 -3.461 1.00 94.00 96 ASP A C 1
ATOM 704 O O . ASP A 1 96 ? 2.379 -0.510 -4.156 1.00 94.00 96 ASP A O 1
ATOM 708 N N . THR A 1 97 ? 3.005 1.612 -3.762 1.00 95.00 97 THR A N 1
ATOM 709 C CA . THR A 1 97 ? 3.819 1.823 -4.971 1.00 95.00 97 THR A CA 1
ATOM 710 C C . THR A 1 97 ? 4.815 0.689 -5.241 1.00 95.00 97 THR A C 1
ATOM 712 O O . THR A 1 97 ? 5.144 0.403 -6.387 1.00 95.00 97 THR A O 1
ATOM 715 N N . THR A 1 98 ? 5.300 0.003 -4.200 1.00 96.12 98 THR A N 1
ATOM 716 C CA . THR A 1 98 ? 6.197 -1.157 -4.350 1.00 96.12 98 THR A CA 1
ATOM 717 C C . THR A 1 98 ? 5.527 -2.328 -5.076 1.00 96.12 98 THR A C 1
ATOM 719 O O . THR A 1 98 ? 6.217 -3.100 -5.730 1.00 96.12 98 THR A O 1
ATOM 722 N N . TRP A 1 99 ? 4.201 -2.457 -5.006 1.00 96.94 99 TRP A N 1
ATOM 723 C CA . TRP A 1 99 ? 3.441 -3.519 -5.662 1.00 96.94 99 TRP A CA 1
ATOM 724 C C . TRP A 1 99 ? 3.001 -3.150 -7.075 1.00 96.94 99 TRP A C 1
ATOM 726 O O . TRP A 1 99 ? 2.852 -4.047 -7.896 1.00 96.94 99 TRP A O 1
ATOM 736 N N . THR A 1 100 ? 2.801 -1.865 -7.375 1.00 95.50 100 THR A N 1
ATOM 737 C CA . THR A 1 100 ? 2.375 -1.401 -8.709 1.00 95.50 100 THR A CA 1
ATOM 738 C C . THR A 1 100 ? 3.553 -1.035 -9.610 1.00 95.50 100 THR A C 1
ATOM 740 O O . THR A 1 100 ? 3.496 -1.224 -10.819 1.00 95.50 100 THR A O 1
ATOM 743 N N . GLY A 1 101 ? 4.632 -0.501 -9.032 1.00 93.31 101 GLY A N 1
ATOM 744 C CA . GLY A 1 101 ? 5.726 0.129 -9.769 1.00 93.31 101 GLY A CA 1
ATOM 745 C C . GLY A 1 101 ? 5.364 1.459 -10.432 1.00 93.31 101 GLY A C 1
ATOM 746 O O . GLY A 1 101 ? 6.159 2.002 -11.197 1.00 93.31 101 GLY A O 1
ATOM 747 N N . THR A 1 102 ? 4.197 2.014 -10.111 1.00 93.31 102 THR A N 1
ATOM 748 C CA . THR A 1 102 ? 3.673 3.263 -10.669 1.00 93.31 102 THR A CA 1
ATOM 749 C C . THR A 1 102 ? 3.431 4.280 -9.565 1.00 93.31 102 THR A C 1
ATOM 751 O O . THR A 1 102 ? 2.975 3.938 -8.476 1.00 93.31 102 THR A O 1
ATOM 754 N N . ALA A 1 103 ? 3.717 5.550 -9.854 1.00 93.25 103 ALA A N 1
ATOM 755 C CA . ALA A 1 103 ? 3.459 6.643 -8.921 1.00 93.25 103 ALA A CA 1
ATOM 756 C C . ALA A 1 103 ? 1.961 6.860 -8.677 1.00 93.25 103 ALA A C 1
ATOM 758 O O . ALA A 1 103 ? 1.568 7.133 -7.554 1.00 93.25 103 ALA A O 1
ATOM 759 N N . GLN A 1 104 ? 1.139 6.700 -9.717 1.00 93.75 104 GLN A N 1
ATOM 760 C CA . GLN A 1 104 ? -0.309 6.740 -9.590 1.00 93.75 104 GLN A CA 1
ATOM 761 C C . GLN A 1 104 ? -0.811 5.353 -9.159 1.00 93.75 104 GLN A C 1
ATOM 763 O O . GLN A 1 104 ? -0.619 4.391 -9.917 1.00 93.75 104 GLN A O 1
ATOM 768 N N . PRO A 1 105 ? -1.414 5.211 -7.967 1.00 93.44 105 PRO A N 1
ATOM 769 C CA . PRO A 1 105 ? -1.991 3.947 -7.542 1.00 93.44 105 PRO A CA 1
ATOM 770 C C . PRO A 1 105 ? -3.342 3.712 -8.219 1.00 93.44 105 PRO A C 1
ATOM 772 O O . PRO A 1 105 ? -3.939 4.612 -8.809 1.00 93.44 105 PRO A O 1
ATOM 775 N N . HIS A 1 106 ? -3.853 2.491 -8.070 1.00 95.81 106 HIS A N 1
ATOM 776 C CA . HIS A 1 106 ? -5.223 2.151 -8.456 1.00 95.81 106 HIS A CA 1
ATOM 777 C C . HIS A 1 106 ? -6.258 2.966 -7.672 1.00 95.81 106 HIS A C 1
ATOM 779 O O . HIS A 1 106 ? -7.249 3.435 -8.225 1.00 95.81 106 HIS A O 1
ATOM 785 N N . SER A 1 107 ? -6.014 3.144 -6.375 1.00 96.06 107 SER A N 1
ATOM 786 C CA . SER A 1 107 ? -6.835 3.984 -5.513 1.00 96.06 107 SER A CA 1
ATOM 787 C C . SER A 1 107 ? -6.009 4.576 -4.378 1.00 96.06 107 SER A C 1
ATOM 789 O O . SER A 1 107 ? -4.952 4.054 -4.013 1.00 96.06 107 SER A O 1
ATOM 791 N N . PHE A 1 108 ? -6.514 5.670 -3.819 1.00 97.25 108 PHE A N 1
ATOM 792 C CA . PHE A 1 108 ? -6.015 6.242 -2.579 1.00 97.25 108 PHE A CA 1
ATOM 793 C C . PHE A 1 108 ? -6.960 5.911 -1.426 1.00 97.25 108 PHE A C 1
ATOM 795 O O . PHE A 1 108 ? -8.159 5.697 -1.622 1.00 97.25 108 PHE A O 1
ATOM 802 N N . LEU A 1 109 ? -6.415 5.850 -0.215 1.00 97.00 109 LEU A N 1
ATOM 803 C CA . LEU A 1 109 ? -7.174 5.591 1.002 1.00 97.00 109 LEU A CA 1
ATOM 804 C C . LEU A 1 109 ? -6.692 6.504 2.125 1.00 97.00 109 LEU A C 1
ATOM 806 O O . LEU A 1 109 ? -5.490 6.697 2.293 1.00 97.00 109 LEU A O 1
ATOM 810 N N . ASP A 1 110 ? -7.633 7.026 2.910 1.00 97.00 110 ASP A N 1
ATOM 811 C CA . ASP A 1 110 ? -7.317 7.764 4.128 1.00 97.00 110 ASP A CA 1
ATOM 812 C C . ASP A 1 110 ? -6.862 6.798 5.223 1.00 97.00 110 ASP A C 1
ATOM 814 O O . ASP A 1 110 ? -7.651 6.011 5.761 1.00 97.00 110 ASP A O 1
ATOM 818 N N . LEU A 1 111 ? -5.562 6.821 5.504 1.00 96.38 111 LEU A N 1
ATOM 819 C CA . LEU A 1 111 ? -4.911 5.914 6.433 1.00 96.38 111 LEU A CA 1
ATOM 820 C C . LEU A 1 111 ? -4.363 6.665 7.636 1.00 96.38 111 LEU A C 1
ATOM 822 O O . LEU A 1 111 ? -3.669 7.670 7.508 1.00 96.38 111 LEU A O 1
ATOM 826 N N . ASP A 1 112 ? -4.578 6.105 8.822 1.00 97.56 112 ASP A N 1
ATOM 827 C CA . ASP A 1 112 ? -3.823 6.503 10.000 1.00 97.56 112 ASP A CA 1
ATOM 828 C C . ASP A 1 112 ? -2.313 6.360 9.730 1.00 97.56 112 ASP A C 1
ATOM 830 O O . ASP A 1 112 ? -1.858 5.393 9.106 1.00 97.56 112 ASP A O 1
ATOM 834 N N . ALA A 1 113 ? -1.518 7.319 10.209 1.00 95.25 113 ALA A N 1
ATOM 835 C CA . ALA A 1 113 ? -0.086 7.374 9.920 1.00 95.25 113 ALA A CA 1
ATOM 836 C C . ALA A 1 113 ? 0.653 6.108 10.394 1.00 95.25 113 ALA A C 1
ATOM 838 O O . ALA A 1 113 ? 1.576 5.629 9.719 1.00 95.25 113 ALA A O 1
ATOM 839 N N . LYS A 1 114 ? 0.219 5.520 11.522 1.00 96.00 114 LYS A N 1
ATOM 840 C CA . LYS A 1 114 ? 0.782 4.276 12.068 1.00 96.00 114 LYS A CA 1
ATOM 841 C C . LYS A 1 114 ? 0.410 3.080 11.197 1.00 96.00 114 LYS A C 1
ATOM 843 O O . LYS A 1 114 ? 1.257 2.219 10.960 1.00 96.00 114 LYS A O 1
ATOM 848 N N . VAL A 1 115 ? -0.825 3.033 10.692 1.00 96.81 115 VAL A N 1
ATOM 849 C CA . VAL A 1 115 ? -1.277 1.995 9.751 1.00 96.81 115 VAL A CA 1
ATOM 850 C C . VAL A 1 115 ? -0.474 2.065 8.455 1.00 96.81 115 VAL A C 1
ATOM 852 O O . VAL A 1 115 ? 0.137 1.065 8.081 1.00 96.81 115 VAL A O 1
ATOM 855 N N . ASN A 1 116 ? -0.398 3.238 7.820 1.00 96.31 116 ASN A N 1
ATOM 856 C CA . ASN A 1 116 ? 0.323 3.425 6.558 1.00 96.31 116 ASN A CA 1
ATOM 857 C C . ASN A 1 116 ? 1.803 3.023 6.679 1.00 96.31 116 ASN A C 1
ATOM 859 O O . ASN A 1 116 ? 2.319 2.251 5.874 1.00 96.31 116 ASN A O 1
ATOM 863 N N . SER A 1 117 ? 2.473 3.485 7.737 1.00 94.94 117 SER A N 1
ATOM 864 C CA . SER A 1 117 ? 3.883 3.156 7.983 1.00 94.94 117 SER A CA 1
ATOM 865 C C . SER A 1 117 ? 4.089 1.663 8.274 1.00 94.94 117 SER A C 1
ATOM 867 O O . SER A 1 117 ? 5.050 1.065 7.792 1.00 94.94 117 SER A O 1
ATOM 869 N N . SER A 1 118 ? 3.174 1.033 9.023 1.00 95.94 118 SER A N 1
ATOM 870 C CA . SER A 1 118 ? 3.223 -0.405 9.318 1.00 95.94 118 SER A CA 1
ATOM 871 C C . SER A 1 118 ? 3.045 -1.254 8.059 1.00 95.94 118 SER A C 1
ATOM 873 O O . SER A 1 118 ? 3.729 -2.264 7.909 1.00 95.94 118 SER A O 1
ATOM 875 N N . ILE A 1 119 ? 2.136 -0.880 7.155 1.00 95.75 119 ILE A N 1
ATOM 876 C CA . ILE A 1 119 ? 1.913 -1.590 5.886 1.00 95.75 119 ILE A CA 1
ATOM 877 C C . ILE A 1 119 ? 3.156 -1.4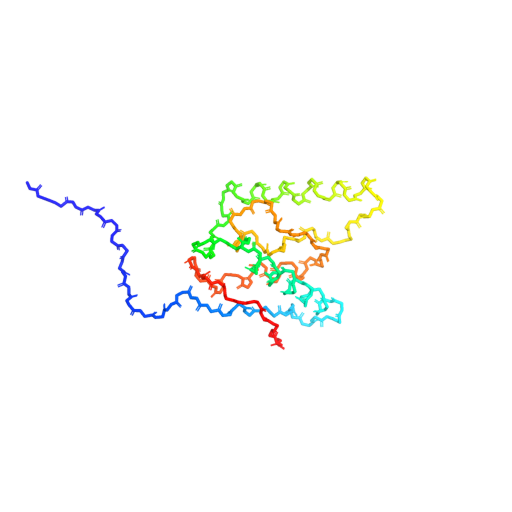86 4.995 1.00 95.75 119 ILE A C 1
ATOM 879 O O . ILE A 1 119 ? 3.698 -2.515 4.586 1.00 95.75 119 ILE A O 1
ATOM 883 N N . GLY A 1 120 ? 3.672 -0.271 4.783 1.00 93.94 120 GLY A N 1
ATOM 884 C CA . GLY A 1 120 ? 4.869 -0.062 3.965 1.00 93.94 120 GLY A CA 1
ATOM 885 C C . GLY A 1 120 ? 6.107 -0.772 4.525 1.00 93.94 120 GLY A C 1
ATOM 886 O O . GLY A 1 120 ? 6.895 -1.348 3.775 1.00 93.94 120 GLY A O 1
ATOM 887 N N . GLY A 1 121 ? 6.254 -0.812 5.854 1.00 95.19 121 GLY A N 1
ATOM 888 C CA . GLY A 1 121 ? 7.331 -1.546 6.519 1.00 95.19 121 GLY A CA 1
ATOM 889 C C . GLY A 1 121 ? 7.262 -3.061 6.297 1.00 95.19 121 GLY A C 1
ATOM 890 O O . GLY A 1 121 ? 8.291 -3.691 6.057 1.00 95.19 121 GLY A O 1
ATOM 891 N N . GLN A 1 122 ? 6.059 -3.644 6.317 1.00 96.62 122 GLN A N 1
ATOM 892 C CA . GLN A 1 122 ? 5.855 -5.084 6.108 1.00 96.62 122 GLN A CA 1
ATOM 893 C C . GLN A 1 122 ? 6.231 -5.545 4.698 1.00 96.62 122 GLN A C 1
ATOM 895 O O . GLN A 1 122 ? 6.693 -6.673 4.532 1.00 96.62 122 GLN A O 1
ATOM 900 N N . ALA A 1 123 ? 6.126 -4.672 3.690 1.00 94.81 123 ALA A N 1
ATOM 901 C CA . ALA A 1 123 ? 6.550 -4.997 2.330 1.00 94.81 123 ALA A CA 1
ATOM 902 C C . ALA A 1 123 ? 8.039 -5.389 2.243 1.00 94.81 123 ALA A C 1
ATOM 904 O O . ALA A 1 123 ? 8.422 -6.138 1.348 1.00 94.81 123 ALA A O 1
ATOM 905 N N . ASN A 1 124 ? 8.881 -4.947 3.187 1.00 93.69 124 ASN A N 1
ATOM 906 C CA . ASN A 1 124 ? 10.294 -5.337 3.244 1.00 93.69 124 ASN A CA 1
ATOM 907 C C . ASN A 1 124 ? 10.519 -6.822 3.557 1.00 93.69 124 ASN A C 1
ATOM 909 O O . ASN A 1 124 ? 11.594 -7.328 3.247 1.00 93.69 124 ASN A O 1
ATOM 913 N N . GLY A 1 125 ? 9.522 -7.524 4.108 1.00 94.44 125 GLY A N 1
ATOM 914 C CA . GLY A 1 125 ? 9.570 -8.976 4.308 1.00 94.44 125 GLY A CA 1
ATOM 915 C C . GLY A 1 125 ? 9.445 -9.792 3.015 1.00 94.44 125 GLY A C 1
ATOM 916 O O . GLY A 1 125 ? 9.666 -10.999 3.032 1.00 94.44 125 GLY A O 1
ATOM 917 N N . TYR A 1 126 ? 9.116 -9.148 1.892 1.00 95.19 126 TYR A N 1
ATOM 918 C CA . TYR A 1 126 ? 8.993 -9.779 0.580 1.00 95.19 126 TYR A CA 1
ATOM 919 C C . TYR A 1 126 ? 10.159 -9.349 -0.308 1.00 95.19 126 TYR A C 1
ATOM 921 O O . TYR A 1 126 ? 10.387 -8.152 -0.426 1.00 95.19 126 TYR A O 1
ATOM 929 N N . PRO A 1 127 ? 10.909 -10.245 -0.964 1.00 95.56 127 PRO A N 1
ATOM 930 C CA . PRO A 1 127 ? 12.025 -9.836 -1.817 1.00 95.56 127 PRO A CA 1
ATOM 931 C C . PRO A 1 127 ? 11.560 -9.007 -3.027 1.00 95.56 127 PRO A C 1
ATOM 933 O O . PRO A 1 127 ? 10.406 -9.087 -3.455 1.00 95.56 127 PRO A O 1
ATOM 936 N N . ILE A 1 128 ? 12.469 -8.214 -3.604 1.00 95.06 128 ILE A N 1
ATOM 937 C CA . ILE A 1 128 ? 12.243 -7.618 -4.931 1.00 95.06 128 ILE A CA 1
ATOM 938 C C . ILE A 1 128 ? 11.992 -8.753 -5.931 1.00 95.06 128 ILE A C 1
ATOM 940 O O . ILE A 1 128 ? 12.663 -9.781 -5.883 1.00 95.06 128 ILE A O 1
ATOM 944 N N . GLY A 1 129 ? 10.996 -8.586 -6.797 1.00 94.94 129 GLY A N 1
ATOM 945 C CA . GLY A 1 129 ? 10.522 -9.632 -7.702 1.00 94.94 129 GLY A CA 1
ATOM 946 C C . GLY A 1 129 ? 9.374 -10.485 -7.149 1.00 94.94 129 GLY A C 1
ATOM 947 O O . GLY A 1 129 ? 8.820 -11.302 -7.882 1.00 94.94 129 GLY A O 1
ATOM 948 N N . TYR A 1 130 ? 8.976 -10.312 -5.879 1.00 96.69 130 TYR A N 1
ATOM 949 C CA . TYR A 1 130 ? 7.894 -11.106 -5.294 1.00 96.69 130 TYR A CA 1
ATOM 950 C C . TYR A 1 130 ? 6.526 -10.772 -5.910 1.00 96.69 130 TYR A C 1
ATOM 952 O O . TYR A 1 130 ? 6.026 -9.653 -5.786 1.00 96.69 130 TYR A O 1
ATOM 960 N N . LYS A 1 131 ? 5.893 -11.755 -6.547 1.00 95.88 131 LYS A N 1
ATOM 961 C CA . LYS A 1 131 ? 4.590 -11.677 -7.211 1.00 95.88 131 LYS A CA 1
ATOM 962 C C . LYS A 1 131 ? 3.457 -12.004 -6.242 1.00 95.88 131 LYS A C 1
ATOM 964 O O . LYS A 1 131 ? 3.146 -13.173 -5.993 1.00 95.88 131 LYS A O 1
ATOM 969 N N . ALA A 1 132 ? 2.818 -10.962 -5.720 1.00 96.50 132 ALA A N 1
ATOM 970 C CA . ALA A 1 132 ? 1.619 -11.100 -4.902 1.00 96.50 132 ALA A CA 1
ATOM 971 C C . ALA A 1 132 ? 0.505 -11.826 -5.680 1.00 96.50 132 ALA A C 1
ATOM 973 O O . ALA A 1 132 ? 0.170 -11.439 -6.795 1.00 96.50 132 ALA A O 1
ATOM 974 N N . THR A 1 133 ? -0.080 -12.863 -5.078 1.00 96.69 133 THR A N 1
ATOM 975 C CA . THR A 1 133 ? -1.246 -13.596 -5.629 1.00 96.69 133 THR A CA 1
ATOM 976 C C . THR A 1 133 ? -2.559 -13.161 -4.986 1.00 96.69 133 THR A C 1
ATOM 978 O O . THR A 1 133 ? -3.625 -13.273 -5.582 1.00 96.69 133 THR A O 1
ATOM 981 N N . LYS A 1 134 ? -2.475 -12.664 -3.751 1.00 97.56 134 LYS A N 1
ATOM 982 C CA . LYS A 1 134 ? -3.553 -12.055 -2.974 1.00 97.56 134 LYS A CA 1
ATOM 983 C C . LYS A 1 134 ? -2.955 -11.334 -1.774 1.00 97.56 134 LYS A C 1
ATOM 985 O O . LYS A 1 134 ? -1.883 -11.703 -1.301 1.00 97.56 134 LYS A O 1
ATOM 990 N N . PHE A 1 135 ? -3.685 -10.369 -1.244 1.00 98.25 135 PHE A N 1
ATOM 991 C CA . PHE A 1 135 ? -3.411 -9.736 0.039 1.00 98.25 135 PHE A CA 1
ATOM 992 C C . PHE A 1 135 ? -4.359 -10.331 1.078 1.00 98.25 135 PHE A C 1
ATOM 994 O O . PHE A 1 135 ? -5.561 -10.441 0.824 1.00 98.25 135 PHE A O 1
ATOM 1001 N N . ILE A 1 136 ? -3.842 -10.745 2.232 1.00 97.94 136 ILE A N 1
ATOM 1002 C CA . ILE A 1 136 ? -4.634 -11.378 3.290 1.00 97.94 136 ILE A CA 1
ATOM 1003 C C . ILE A 1 136 ? -4.390 -10.709 4.633 1.00 97.94 136 ILE A C 1
ATOM 1005 O O . ILE A 1 136 ? -3.291 -10.249 4.936 1.00 97.94 136 ILE A O 1
ATOM 1009 N N . TYR A 1 137 ? -5.443 -10.665 5.444 1.00 97.56 137 TYR A N 1
ATOM 1010 C CA . TYR A 1 137 ? -5.353 -10.156 6.802 1.00 97.56 137 TYR A CA 1
ATOM 1011 C C . TYR A 1 137 ? -4.724 -11.219 7.694 1.00 97.56 137 TYR A C 1
ATOM 1013 O O . TYR A 1 137 ? -5.233 -12.338 7.765 1.00 97.56 137 TYR A O 1
ATOM 1021 N N . LYS A 1 138 ? -3.663 -10.853 8.409 1.00 95.88 138 LYS A N 1
ATOM 1022 C CA . LYS A 1 138 ? -3.057 -11.692 9.440 1.00 95.88 138 LYS A CA 1
ATOM 1023 C C . LYS A 1 138 ? -3.217 -11.015 10.791 1.00 95.88 138 LYS A C 1
ATOM 1025 O O . LYS A 1 138 ? -2.870 -9.848 10.959 1.00 95.88 138 LYS A O 1
ATOM 1030 N N . LYS A 1 139 ? -3.774 -11.743 11.759 1.00 90.44 139 LYS A N 1
ATOM 1031 C CA . LYS A 1 139 ? -3.848 -11.257 13.138 1.00 90.44 139 LYS A CA 1
ATOM 1032 C C . LYS A 1 139 ? -2.420 -11.127 13.681 1.00 90.44 139 LYS A C 1
ATOM 1034 O O . LYS A 1 139 ? -1.598 -12.007 13.433 1.00 90.44 139 LYS A O 1
ATOM 1039 N N . ARG A 1 140 ? -2.152 -10.010 14.352 1.00 82.62 140 ARG A N 1
ATOM 1040 C CA . ARG A 1 140 ? -0.875 -9.726 15.006 1.00 82.62 140 ARG A CA 1
ATOM 1041 C C . ARG A 1 140 ? -0.849 -10.269 16.425 1.00 82.62 140 ARG A C 1
ATOM 1043 O O . ARG A 1 140 ? -1.951 -10.360 17.017 1.00 82.62 140 ARG A O 1
#

Mean predicted aligned error: 6.77 Å

Solvent-accessible surface area (backbone atoms only — not comparable to full-atom values): 7978 Å² total; per-residue (Å²): 135,86,86,85,84,76,85,71,77,81,80,74,89,78,74,75,57,54,43,73,41,75,47,51,55,40,88,89,56,50,73,68,52,46,50,47,49,53,50,43,33,54,41,30,39,49,28,49,76,72,61,54,45,27,94,64,15,25,40,83,45,74,67,68,51,42,56,45,27,53,48,44,37,49,55,50,45,52,55,25,45,76,70,74,55,57,65,88,49,37,66,32,51,20,42,46,46,36,42,34,69,38,42,73,47,80,37,76,42,73,25,52,64,63,48,48,51,40,51,62,56,54,54,70,81,49,58,77,44,29,30,71,74,41,51,42,87,38,89,118

Foldseek 3Di:
DDDDDDPDPPDDPDDDLEDEQEAEFFPPDDPVSLVQSVVLQVLLQVCVVVVQFDPQFFDDCPDPNVVLLVVLQVVVQVVCVVVVRHQPAGQAARVHCRGRVHSHHPHTDRHHPSSRVSRVVSCVVRDRSRHHPGYDYDYD

Sequence (140 aa):
MANGDGIGYKGGEGKALSGPVEIMPPLNANAEQIKQVKLYIKGANKALREGYISPIGRVSTKGDLRIRASKAAGEERERAAIAGTPYKGHVGHVPDTTWTGTAQPHSFLDLDAKVNSSIGGQANGYPIGYKATKFIYKKR